Protein AF-A0A947K0Z6-F1 (afdb_monomer_lite)

Foldseek 3Di:
DDDDDDDDPPPPDPPPPDPPDDDDPCPPDDPVVVVVLVVQLVQLVDCDQPDDQPDCRHYVNVNQVVLQVVLVVVCVVVVNQKDWDKDWDWDDDPVRPDTGIDIHIDIDRADPPCRPDDDDDDD

Sequence (123 aa):
MKKSALLAAVLALPMAVPLAAQDDPAAGVSAERLRADVESLVGFGTRHTLSEQDNPERGIGAAVDWAADSFRAISTDCGGCIEVVLPETVVEGLRVPTPTRLRNAVAIQRGTERPDEVIIIQG

Structure (mmCIF, N/CA/C/O backbone):
data_AF-A0A947K0Z6-F1
#
_entry.id   AF-A0A947K0Z6-F1
#
loop_
_atom_site.group_PDB
_atom_site.id
_atom_site.type_symbol
_atom_site.label_atom_id
_atom_site.label_alt_id
_atom_site.label_comp_id
_atom_site.label_asym_id
_atom_site.label_entity_id
_atom_site.label_seq_id
_atom_site.pdb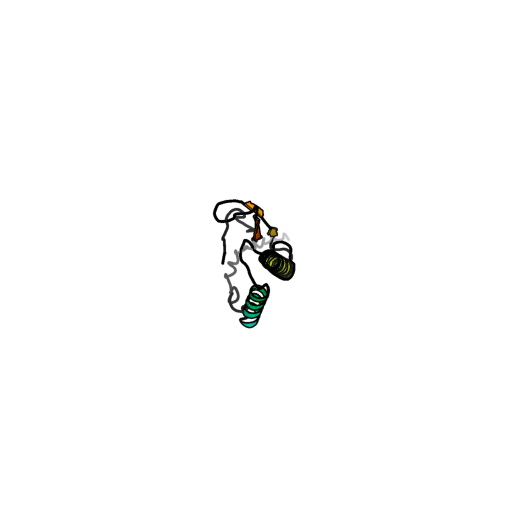x_PDB_ins_code
_atom_site.Cartn_x
_atom_site.Cartn_y
_atom_site.Cartn_z
_atom_site.occupancy
_atom_site.B_iso_or_equiv
_atom_site.auth_seq_id
_atom_site.auth_comp_id
_atom_site.auth_asym_id
_atom_site.auth_atom_id
_atom_site.pdbx_PDB_model_num
ATOM 1 N N . MET A 1 1 ? -52.376 16.971 58.623 1.00 43.84 1 MET A N 1
ATOM 2 C CA . MET A 1 1 ? -52.311 16.790 57.154 1.00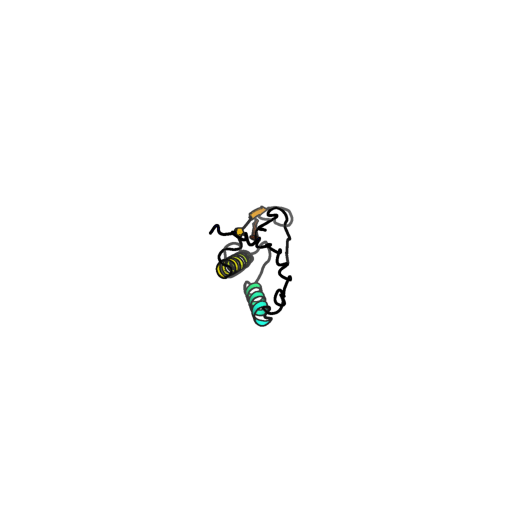 43.84 1 MET A CA 1
ATOM 3 C C . MET A 1 1 ? -51.468 17.902 56.536 1.00 43.84 1 MET A C 1
ATOM 5 O O . MET A 1 1 ? -51.986 18.992 56.348 1.00 43.84 1 MET A O 1
ATOM 9 N N . LYS A 1 2 ? -50.183 17.657 56.257 1.00 39.19 2 LYS A N 1
ATOM 10 C CA . LYS A 1 2 ? -49.381 18.351 55.229 1.00 39.19 2 LYS A CA 1
ATOM 11 C C . LYS A 1 2 ? -48.076 17.564 55.078 1.00 39.19 2 LYS A C 1
ATOM 13 O O . LYS A 1 2 ? -47.421 17.264 56.066 1.00 39.19 2 LYS A O 1
ATOM 18 N N . LYS A 1 3 ? -47.844 17.086 53.857 1.00 43.47 3 LYS A N 1
ATOM 19 C CA . LYS A 1 3 ? -46.891 16.036 53.485 1.00 43.47 3 LYS A CA 1
ATOM 20 C C . LYS A 1 3 ? -45.488 16.642 53.359 1.00 43.47 3 LYS A C 1
ATOM 22 O O . LYS A 1 3 ? -45.317 17.562 52.566 1.00 43.47 3 LYS A O 1
ATOM 27 N N . SER A 1 4 ? -44.511 16.130 54.105 1.00 45.19 4 SER A N 1
ATOM 28 C CA . SER A 1 4 ? -43.095 16.451 53.893 1.00 45.19 4 SER A CA 1
ATOM 29 C C . SER A 1 4 ? -42.576 15.647 52.704 1.00 45.19 4 SER A C 1
ATOM 31 O O . SER A 1 4 ? -42.545 14.419 52.753 1.00 45.19 4 SER A O 1
ATOM 33 N N . ALA A 1 5 ? -42.209 16.334 51.625 1.00 49.47 5 ALA A N 1
ATOM 34 C CA . ALA A 1 5 ? -41.515 15.742 50.491 1.00 49.47 5 ALA A CA 1
ATOM 35 C C . ALA A 1 5 ? -40.022 15.629 50.834 1.00 49.47 5 ALA A C 1
ATOM 37 O O . ALA A 1 5 ? -39.344 16.645 50.976 1.00 49.47 5 ALA A O 1
ATOM 38 N N . LEU A 1 6 ? -39.516 14.404 50.995 1.00 46.00 6 LEU A N 1
ATOM 39 C CA . LEU A 1 6 ? -38.076 14.156 50.993 1.00 46.00 6 LEU A CA 1
ATOM 40 C C . LEU A 1 6 ? -37.581 14.217 49.542 1.00 46.00 6 LEU A C 1
ATOM 42 O O . LEU A 1 6 ? -37.922 13.360 48.729 1.00 46.00 6 LEU A O 1
ATOM 46 N N . LEU A 1 7 ? -36.770 15.229 49.230 1.00 46.84 7 LEU A N 1
ATOM 47 C CA . LEU A 1 7 ? -35.913 15.237 48.047 1.00 46.84 7 LEU A CA 1
ATOM 48 C C . LEU A 1 7 ? -34.789 14.216 48.274 1.00 46.84 7 LEU A C 1
ATOM 50 O O . LEU A 1 7 ? -33.911 14.432 49.108 1.00 46.84 7 LEU A O 1
ATOM 54 N N . ALA A 1 8 ? -34.811 13.104 47.542 1.00 46.56 8 ALA A N 1
ATOM 55 C CA . ALA A 1 8 ? -33.667 12.208 47.452 1.00 46.56 8 ALA A CA 1
ATOM 56 C C . ALA A 1 8 ? -32.640 12.833 46.497 1.00 46.56 8 ALA A C 1
ATOM 58 O O . ALA A 1 8 ? -32.813 12.809 45.280 1.00 46.56 8 ALA A O 1
ATOM 59 N N . ALA A 1 9 ? -31.586 13.431 47.052 1.00 49.25 9 ALA A N 1
ATOM 60 C CA . ALA A 1 9 ? -30.413 13.822 46.284 1.00 49.25 9 ALA A CA 1
ATOM 61 C C . ALA A 1 9 ? -29.675 12.546 45.855 1.00 49.25 9 ALA A C 1
ATOM 63 O O . ALA A 1 9 ? -28.962 11.929 46.645 1.00 49.25 9 ALA A O 1
ATOM 64 N N . VAL A 1 10 ? -29.883 12.121 44.609 1.00 53.22 10 VAL A N 1
ATOM 65 C CA . VAL A 1 10 ? -29.071 11.078 43.980 1.00 53.22 10 VAL A CA 1
ATOM 66 C C . VAL A 1 10 ? -27.694 11.689 43.728 1.00 53.22 10 VAL A C 1
ATOM 68 O O . VAL A 1 10 ? -27.510 12.446 42.777 1.00 53.22 10 VAL A O 1
ATOM 71 N N . LEU A 1 11 ? -26.730 11.413 44.611 1.00 50.41 11 LEU A N 1
ATOM 72 C CA . LEU A 1 11 ? -25.324 11.665 44.315 1.00 50.41 11 LEU A CA 1
ATOM 73 C C . LEU A 1 11 ? -24.936 10.777 43.128 1.00 50.41 11 LEU A C 1
ATOM 75 O O . LEU A 1 11 ? -24.796 9.564 43.274 1.00 50.41 11 LEU A O 1
ATOM 79 N N . ALA A 1 12 ? -24.748 11.381 41.958 1.00 58.06 12 ALA A N 1
ATOM 80 C CA . ALA A 1 12 ? -24.011 10.756 40.874 1.00 58.06 12 ALA A CA 1
ATOM 81 C C . ALA A 1 12 ? -22.540 10.666 41.305 1.00 58.06 12 ALA A C 1
ATOM 83 O O . ALA A 1 12 ? -21.769 11.607 41.121 1.00 58.06 12 ALA A O 1
ATOM 84 N N . LEU A 1 13 ? -22.156 9.558 41.946 1.00 53.59 13 LEU A N 1
ATOM 85 C CA . LEU A 1 13 ? -20.741 9.230 42.073 1.00 53.59 13 LEU A CA 1
ATOM 86 C C . LEU A 1 13 ? -20.201 8.995 40.656 1.00 53.59 13 LEU A C 1
ATOM 88 O O . LEU A 1 13 ? -20.806 8.212 39.917 1.00 53.59 13 LEU A O 1
ATOM 92 N N . PRO A 1 14 ? -19.075 9.616 40.266 1.00 54.56 14 PRO A N 1
ATOM 93 C CA . PRO A 1 14 ? -18.387 9.201 39.062 1.00 54.56 14 PRO A CA 1
ATOM 94 C C . PRO A 1 14 ? -17.922 7.770 39.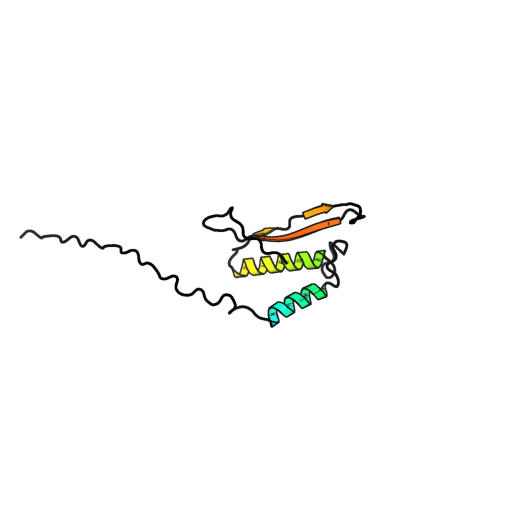323 1.00 54.56 14 PRO A C 1
ATOM 96 O O . PRO A 1 14 ? -17.043 7.534 40.154 1.00 54.56 14 PRO A O 1
ATOM 99 N N . MET A 1 15 ? -18.547 6.794 38.667 1.00 56.25 15 MET A N 1
ATOM 100 C CA . MET A 1 15 ? -17.942 5.477 38.580 1.00 56.25 15 MET A CA 1
ATOM 101 C C . MET A 1 15 ? -16.655 5.672 37.789 1.00 56.25 15 MET A C 1
ATOM 103 O O . MET A 1 15 ? -16.685 5.845 36.573 1.00 56.25 15 MET A O 1
ATOM 107 N N . ALA A 1 16 ? -15.523 5.689 38.490 1.00 56.47 16 ALA A N 1
ATOM 108 C CA . ALA A 1 16 ? -14.252 5.359 37.884 1.00 56.47 16 ALA A CA 1
ATOM 109 C C . ALA A 1 16 ? -14.392 3.907 37.431 1.00 56.47 16 ALA A C 1
ATOM 111 O O . ALA A 1 16 ? -14.181 2.978 38.211 1.00 56.47 16 ALA A O 1
ATOM 112 N N . VAL A 1 17 ? -14.868 3.719 36.199 1.00 58.72 17 VAL A N 1
ATOM 113 C CA . VAL A 1 17 ? -14.790 2.428 35.533 1.00 58.72 17 VAL A CA 1
ATOM 114 C C . VAL A 1 17 ? -13.301 2.103 35.570 1.00 58.72 17 VAL A C 1
ATOM 116 O O . VAL A 1 17 ? -12.509 2.904 35.061 1.00 58.72 17 VAL A O 1
ATOM 119 N N . PRO A 1 18 ? -12.876 1.028 36.255 1.00 55.34 18 PRO A N 1
ATOM 120 C CA . PRO A 1 18 ? -11.489 0.632 36.150 1.00 55.34 18 PRO A CA 1
ATOM 121 C C . PRO A 1 18 ? -11.210 0.460 34.658 1.00 55.34 18 PRO A C 1
ATOM 123 O O . PRO A 1 18 ? -12.091 0.018 33.917 1.00 55.34 18 PRO A O 1
ATOM 126 N N . LEU A 1 19 ? -10.008 0.833 34.221 1.00 53.31 19 LEU A N 1
ATOM 127 C CA . LEU A 1 19 ? -9.451 0.468 32.920 1.00 53.31 19 LEU A CA 1
ATOM 128 C C . LEU A 1 19 ? -9.300 -1.064 32.887 1.00 53.31 19 LEU A C 1
ATOM 130 O O . LEU A 1 19 ? -8.203 -1.611 32.954 1.00 53.31 19 LEU A O 1
ATOM 134 N N . ALA A 1 20 ? -10.422 -1.770 32.968 1.00 54.41 20 ALA A N 1
ATOM 135 C CA . ALA A 1 20 ? -10.500 -3.202 33.038 1.00 54.41 20 ALA A CA 1
ATOM 136 C C . ALA A 1 20 ? -10.121 -3.710 31.655 1.00 54.41 20 ALA A C 1
ATOM 138 O O . ALA A 1 20 ? -10.858 -3.494 30.699 1.00 54.41 20 ALA A O 1
ATOM 139 N N . ALA A 1 21 ? -8.941 -4.328 31.604 1.00 58.12 21 ALA A N 1
ATOM 140 C CA . ALA A 1 21 ? -8.517 -5.320 30.630 1.00 58.12 21 ALA A CA 1
ATOM 141 C C . ALA A 1 21 ? -8.874 -4.982 29.175 1.00 58.12 21 ALA A C 1
ATOM 143 O O . ALA A 1 21 ? -9.873 -5.451 28.640 1.00 58.12 21 ALA A O 1
ATOM 144 N N . GLN A 1 22 ? -8.002 -4.232 28.500 1.00 62.09 22 GLN A N 1
ATOM 145 C CA . GLN A 1 22 ? -7.842 -4.510 27.074 1.00 62.09 22 GLN A CA 1
ATOM 146 C C . GLN A 1 22 ? -7.378 -5.971 26.970 1.00 62.09 22 GLN A C 1
ATOM 148 O O . GLN A 1 22 ? -6.457 -6.360 27.696 1.00 62.09 22 GLN A O 1
ATOM 153 N N . ASP A 1 23 ? -8.044 -6.778 26.140 1.00 73.50 23 ASP A N 1
ATOM 154 C CA . ASP A 1 23 ? -7.555 -8.113 25.785 1.00 73.50 23 ASP A CA 1
AT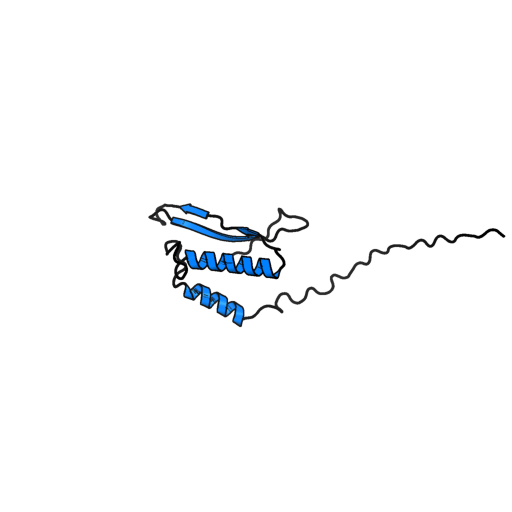OM 155 C C . ASP A 1 23 ? -6.087 -8.017 25.337 1.00 73.50 23 ASP A C 1
ATOM 157 O O . ASP A 1 23 ? -5.659 -6.973 24.833 1.00 73.50 23 ASP A O 1
ATOM 161 N N . ASP A 1 24 ? -5.304 -9.084 25.537 1.00 84.44 24 ASP A N 1
ATOM 162 C CA . ASP A 1 24 ? -3.914 -9.109 25.071 1.00 84.44 24 ASP A CA 1
ATOM 163 C C . ASP A 1 24 ? -3.888 -8.745 23.573 1.00 84.44 24 ASP A C 1
ATOM 165 O O . ASP A 1 24 ? -4.481 -9.471 22.769 1.00 84.44 24 ASP A O 1
ATOM 169 N N . PRO A 1 25 ? -3.229 -7.642 23.164 1.00 81.00 25 PRO A N 1
ATOM 170 C CA . PRO A 1 25 ? -3.204 -7.221 21.765 1.00 81.00 25 PRO A CA 1
ATOM 171 C C . PRO A 1 25 ? -2.581 -8.279 20.843 1.00 81.00 25 PRO A C 1
ATOM 173 O O . PRO A 1 25 ? -2.811 -8.250 19.635 1.00 81.00 25 PRO A O 1
ATOM 176 N N . ALA A 1 26 ? -1.819 -9.231 21.393 1.00 86.19 26 ALA A N 1
ATOM 177 C CA . ALA A 1 26 ? -1.268 -10.355 20.651 1.00 86.19 26 ALA A CA 1
ATOM 178 C C . ALA A 1 26 ? -2.248 -11.533 20.478 1.00 86.19 26 ALA A C 1
ATOM 180 O O . ALA A 1 26 ? -1.990 -12.402 19.647 1.00 86.19 26 ALA A O 1
ATOM 181 N N . ALA A 1 27 ? -3.375 -11.576 21.198 1.00 89.94 27 ALA A N 1
ATOM 182 C CA . ALA A 1 27 ? -4.289 -12.724 21.197 1.00 89.94 27 ALA A CA 1
ATOM 183 C C . ALA A 1 27 ? -4.875 -13.050 19.809 1.00 89.94 27 ALA A C 1
ATOM 185 O O . ALA A 1 27 ? -5.182 -14.205 19.526 1.00 89.94 27 ALA A O 1
ATOM 186 N N . GLY A 1 28 ? -5.016 -12.045 18.938 1.00 88.50 28 GLY A N 1
ATOM 187 C CA . GLY A 1 28 ? -5.496 -12.203 17.561 1.00 88.50 28 GLY A CA 1
ATOM 188 C C . GLY A 1 28 ? -4.401 -12.424 16.509 1.00 88.50 28 GLY A C 1
ATOM 189 O O . GLY A 1 28 ? -4.712 -12.513 15.320 1.00 88.50 28 GLY A O 1
ATOM 190 N N . VAL A 1 29 ? -3.123 -12.475 16.900 1.00 93.38 29 VAL A N 1
ATOM 191 C CA . VAL A 1 29 ? -2.002 -12.622 15.961 1.00 93.38 29 VAL A CA 1
ATOM 192 C C . VAL A 1 29 ? -1.858 -14.087 15.540 1.00 93.38 29 VAL A C 1
ATOM 194 O O . VAL A 1 29 ? -1.720 -14.974 16.376 1.00 93.38 29 VAL A O 1
ATOM 197 N N . SER A 1 30 ? -1.842 -14.342 14.229 1.00 96.50 30 SER A N 1
ATOM 198 C CA . SER A 1 30 ? -1.647 -15.679 13.646 1.00 96.50 30 SER A CA 1
ATOM 199 C C . SER A 1 30 ? -0.387 -15.716 12.789 1.00 96.50 30 SER A C 1
ATOM 201 O O . SER A 1 30 ? -0.232 -14.932 11.850 1.00 96.50 30 SER A O 1
ATOM 203 N N . ALA A 1 31 ? 0.499 -16.669 13.086 1.00 97.75 31 ALA A N 1
ATOM 204 C CA . ALA A 1 31 ? 1.706 -16.903 12.299 1.00 97.75 31 ALA A CA 1
ATOM 205 C C . ALA A 1 31 ? 1.372 -17.373 10.874 1.00 97.75 31 ALA A C 1
ATOM 207 O O . ALA A 1 31 ? 2.045 -16.992 9.919 1.00 97.75 31 ALA A O 1
ATOM 208 N N . GLU A 1 32 ? 0.310 -18.162 10.724 1.00 98.12 32 GLU A N 1
ATOM 209 C CA . GLU A 1 32 ? -0.180 -18.674 9.447 1.00 98.12 32 GLU A CA 1
ATOM 210 C C . GLU A 1 32 ? -0.660 -17.532 8.548 1.00 98.12 32 GLU A C 1
ATOM 212 O O . GLU A 1 32 ? -0.274 -17.473 7.381 1.00 98.12 32 GLU A O 1
ATOM 217 N N . ARG A 1 33 ? -1.435 -16.584 9.098 1.00 96.44 33 ARG A N 1
ATOM 218 C CA . ARG A 1 33 ? -1.870 -15.383 8.367 1.00 96.44 33 ARG A CA 1
ATOM 219 C C . ARG A 1 33 ? -0.674 -14.540 7.922 1.00 96.44 33 ARG A C 1
ATOM 221 O O . ARG A 1 33 ? -0.573 -14.211 6.746 1.00 96.44 33 ARG A O 1
ATOM 228 N N . LEU A 1 34 ? 0.252 -14.240 8.837 1.00 96.88 34 LEU A N 1
ATOM 229 C CA . LEU A 1 34 ? 1.449 -13.452 8.516 1.00 96.88 34 LEU A CA 1
ATOM 230 C C . LEU A 1 34 ? 2.305 -14.128 7.438 1.00 96.88 34 LEU A C 1
ATOM 232 O O . LEU A 1 34 ? 2.853 -13.464 6.559 1.00 96.88 34 LEU A O 1
ATOM 236 N N . ARG A 1 35 ? 2.407 -15.460 7.477 1.00 98.38 35 ARG A N 1
ATOM 237 C CA . ARG A 1 35 ? 3.096 -16.228 6.441 1.00 98.38 35 ARG A CA 1
ATOM 238 C C . ARG A 1 35 ? 2.400 -16.099 5.085 1.00 98.38 35 ARG A C 1
ATOM 240 O O . ARG A 1 35 ? 3.098 -15.899 4.096 1.00 98.38 35 ARG A O 1
ATOM 247 N N . ALA A 1 36 ? 1.071 -16.179 5.033 1.00 98.25 36 ALA A N 1
ATOM 248 C CA . ALA A 1 36 ? 0.312 -16.019 3.792 1.00 98.25 36 ALA A CA 1
ATOM 249 C C . ALA A 1 36 ? 0.490 -14.618 3.173 1.00 98.25 36 ALA A C 1
ATOM 251 O O . ALA A 1 36 ? 0.642 -14.495 1.955 1.00 98.25 36 ALA A O 1
ATOM 252 N N . ASP A 1 37 ? 0.552 -13.572 4.003 1.00 97.62 37 ASP A N 1
ATOM 253 C CA . ASP A 1 37 ? 0.838 -12.202 3.556 1.00 97.62 37 ASP A CA 1
ATOM 254 C C . ASP A 1 37 ? 2.248 -12.103 2.947 1.00 97.62 37 ASP A C 1
ATOM 256 O O . ASP A 1 37 ? 2.437 -11.566 1.852 1.00 97.62 37 ASP A O 1
ATOM 260 N N . VAL A 1 38 ? 3.251 -12.688 3.615 1.00 97.50 38 VAL A N 1
ATOM 261 C CA . VAL A 1 38 ? 4.629 -12.753 3.099 1.00 97.50 38 VAL A CA 1
ATOM 262 C C . VAL A 1 38 ? 4.695 -13.534 1.786 1.00 97.50 38 VAL A C 1
ATOM 264 O O . VAL A 1 38 ? 5.342 -13.078 0.844 1.00 97.50 38 VAL A O 1
ATOM 267 N N . GLU A 1 39 ? 4.034 -14.688 1.696 1.00 98.31 39 GLU A N 1
ATOM 268 C CA . GLU A 1 39 ? 3.999 -15.511 0.482 1.00 98.31 39 GLU A CA 1
ATOM 269 C C . GLU A 1 39 ? 3.323 -14.772 -0.681 1.00 98.31 39 GLU A C 1
ATOM 271 O O . GLU A 1 39 ? 3.846 -14.801 -1.794 1.00 98.31 39 GLU A O 1
ATOM 276 N N . SER A 1 40 ? 2.246 -14.025 -0.417 1.00 97.69 40 SER A N 1
ATOM 277 C CA . SER A 1 40 ? 1.593 -13.160 -1.409 1.00 97.69 40 SER A CA 1
ATOM 278 C C . SER A 1 40 ? 2.556 -12.088 -1.931 1.00 97.69 40 SER A C 1
ATOM 280 O O . SER A 1 40 ? 2.756 -11.955 -3.137 1.00 97.69 40 SER A O 1
ATOM 282 N N . LEU A 1 41 ? 3.238 -11.379 -1.024 1.00 97.25 41 LEU A N 1
ATOM 283 C CA . LEU A 1 41 ? 4.199 -10.327 -1.370 1.00 97.25 41 LEU A CA 1
ATOM 284 C C . LEU A 1 41 ? 5.431 -10.846 -2.128 1.00 97.25 41 LEU A C 1
ATOM 286 O O . LEU A 1 41 ? 5.986 -10.136 -2.971 1.00 97.25 41 LEU A O 1
ATOM 290 N N . VAL A 1 42 ? 5.890 -12.060 -1.818 1.00 97.56 42 VAL A N 1
ATOM 291 C CA . VAL A 1 42 ? 6.967 -12.740 -2.554 1.00 97.56 42 VA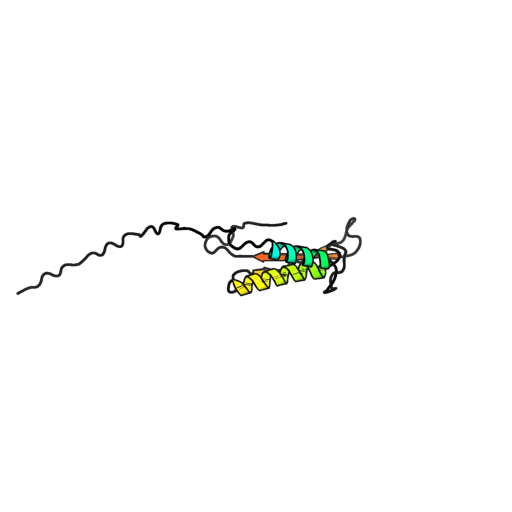L A CA 1
ATOM 292 C C . VAL A 1 42 ? 6.472 -13.219 -3.924 1.00 97.56 42 VAL A C 1
ATOM 294 O O . VAL A 1 42 ? 7.226 -13.157 -4.897 1.00 97.56 42 VAL A O 1
ATOM 297 N N . GLY A 1 43 ? 5.206 -13.634 -4.019 1.00 98.19 43 GLY A N 1
ATOM 298 C CA . GLY A 1 43 ? 4.559 -14.127 -5.235 1.00 98.19 43 GLY A CA 1
ATOM 299 C C . GLY A 1 43 ? 4.553 -13.136 -6.401 1.00 98.19 43 GLY A C 1
ATOM 300 O O . GLY A 1 43 ? 4.645 -13.563 -7.549 1.00 98.19 43 GLY A O 1
ATOM 301 N N . PHE A 1 44 ? 4.580 -11.825 -6.134 1.00 98.38 44 PHE A N 1
ATOM 302 C CA . PHE A 1 44 ? 4.692 -10.787 -7.175 1.00 98.38 44 PHE A CA 1
ATOM 303 C C . PHE A 1 44 ? 6.031 -10.800 -7.935 1.00 98.38 44 PHE A C 1
ATOM 305 O O . PHE A 1 44 ? 6.225 -10.030 -8.879 1.00 98.38 44 PHE A O 1
ATOM 312 N N . GLY A 1 45 ? 6.994 -11.629 -7.518 1.00 98.06 45 GLY A N 1
ATOM 313 C CA . GLY A 1 45 ? 8.274 -11.866 -8.188 1.00 98.06 45 GLY A CA 1
ATOM 314 C C . GLY A 1 45 ? 9.308 -10.749 -8.014 1.00 98.06 45 GLY A C 1
ATOM 315 O O . GLY A 1 45 ? 10.503 -11.022 -7.927 1.00 98.06 45 GLY A O 1
ATOM 316 N N . THR A 1 46 ? 8.884 -9.489 -7.933 1.00 97.56 46 THR A N 1
ATOM 317 C CA . THR A 1 46 ? 9.729 -8.348 -7.566 1.00 97.56 46 THR A CA 1
ATOM 318 C C . THR A 1 46 ? 8.893 -7.233 -6.950 1.00 97.56 46 THR A C 1
ATOM 320 O O . THR A 1 46 ? 7.733 -7.047 -7.298 1.00 97.56 46 THR A O 1
ATOM 323 N N . ARG A 1 47 ? 9.511 -6.465 -6.052 1.00 95.50 47 ARG A N 1
ATOM 324 C CA . ARG A 1 47 ? 8.960 -5.230 -5.468 1.00 95.50 47 ARG A CA 1
ATOM 325 C C . ARG A 1 47 ? 9.912 -4.051 -5.678 1.00 95.50 47 ARG A C 1
ATOM 327 O O . ARG A 1 47 ? 9.944 -3.102 -4.905 1.00 95.50 47 ARG A O 1
ATOM 334 N N . HIS A 1 48 ? 10.756 -4.138 -6.705 1.00 95.94 48 HIS A N 1
ATOM 335 C CA . HIS A 1 48 ? 11.684 -3.068 -7.047 1.00 95.94 48 HIS A CA 1
ATOM 336 C C . HIS A 1 48 ? 10.924 -1.874 -7.633 1.00 95.94 48 HIS A C 1
ATOM 338 O O . HIS A 1 48 ? 10.061 -2.053 -8.488 1.00 95.94 48 HIS A O 1
ATOM 344 N N . THR A 1 49 ? 11.281 -0.652 -7.243 1.00 95.31 49 THR A N 1
ATOM 345 C CA . THR A 1 49 ? 10.594 0.581 -7.663 1.00 95.31 49 THR A CA 1
ATOM 346 C C . THR A 1 49 ? 10.454 0.733 -9.181 1.00 95.31 49 THR A C 1
ATOM 348 O O . THR A 1 49 ? 9.427 1.199 -9.653 1.00 95.31 49 THR A O 1
ATOM 351 N N . LEU A 1 50 ? 11.462 0.307 -9.948 1.00 95.94 50 LEU A N 1
ATOM 352 C CA . LEU A 1 50 ? 11.467 0.395 -11.419 1.00 95.94 50 LEU A CA 1
ATOM 353 C C . LEU A 1 50 ? 10.813 -0.810 -12.124 1.00 95.94 50 LEU A C 1
ATOM 355 O O . LEU A 1 50 ? 10.986 -0.981 -13.326 1.00 95.94 50 LEU A O 1
ATOM 359 N N . SER A 1 51 ? 10.149 -1.696 -11.381 1.00 96.94 51 SER A N 1
ATOM 360 C CA . SER A 1 51 ? 9.413 -2.817 -11.973 1.00 96.94 51 SER A CA 1
ATOM 361 C C . SER A 1 51 ? 8.045 -2.378 -12.509 1.00 96.94 51 SER A C 1
ATOM 363 O O . SER A 1 51 ? 7.689 -1.198 -12.471 1.00 96.94 51 SER A O 1
ATOM 365 N N . GLU A 1 52 ? 7.301 -3.338 -13.048 1.00 97.31 52 GLU A N 1
ATOM 366 C CA . GLU A 1 52 ? 6.008 -3.161 -13.691 1.00 97.31 52 GLU A CA 1
ATOM 367 C C . GLU A 1 52 ? 5.023 -2.416 -12.779 1.00 97.31 52 GLU A C 1
ATOM 369 O O . GLU A 1 52 ? 4.824 -2.764 -11.613 1.00 97.31 52 GLU A O 1
ATOM 374 N N . GLN A 1 53 ? 4.421 -1.365 -13.338 1.00 96.00 53 GLN A N 1
ATOM 375 C CA . GLN A 1 53 ? 3.553 -0.431 -12.617 1.00 96.00 53 GLN A CA 1
ATOM 376 C C . GLN A 1 53 ? 2.070 -0.783 -12.729 1.00 96.00 53 GLN A C 1
ATOM 378 O O . GLN A 1 53 ? 1.309 -0.448 -11.827 1.00 96.00 53 GLN A O 1
ATOM 383 N N . ASP A 1 54 ? 1.676 -1.435 -13.825 1.00 96.00 54 ASP A N 1
ATOM 384 C CA . ASP A 1 54 ? 0.272 -1.685 -14.183 1.00 96.00 54 ASP A CA 1
ATOM 385 C C . ASP A 1 54 ? -0.005 -3.177 -14.462 1.00 96.00 54 ASP A C 1
ATOM 387 O O . ASP A 1 54 ? -1.061 -3.537 -14.978 1.00 96.00 54 ASP A O 1
ATOM 391 N N . ASN A 1 55 ? 0.951 -4.063 -14.154 1.00 97.31 55 ASN A N 1
ATOM 392 C CA . ASN A 1 55 ? 0.722 -5.504 -14.223 1.00 97.31 55 ASN A CA 1
ATOM 393 C C . ASN A 1 55 ? 0.017 -5.953 -12.927 1.00 97.31 55 ASN A C 1
ATOM 395 O O . ASN A 1 55 ? 0.562 -5.701 -11.852 1.00 97.31 55 ASN A O 1
ATOM 399 N N . PRO A 1 56 ? -1.156 -6.612 -13.004 1.00 95.56 56 PRO A N 1
ATOM 400 C CA . PRO A 1 56 ? -1.924 -7.005 -11.821 1.00 95.56 56 PRO A CA 1
ATOM 401 C C . PRO A 1 56 ? -1.322 -8.188 -11.045 1.00 95.56 56 PRO A C 1
ATOM 403 O O . PRO A 1 56 ? -1.686 -8.409 -9.895 1.00 95.56 56 PRO A O 1
ATOM 406 N N . GLU A 1 57 ? -0.417 -8.958 -11.649 1.00 97.06 57 GLU A N 1
ATOM 407 C CA . GLU A 1 57 ? 0.130 -10.195 -11.071 1.00 97.06 57 GLU A CA 1
ATOM 408 C C . GLU A 1 57 ? 1.609 -10.082 -10.684 1.00 97.06 57 GLU A C 1
ATOM 410 O O . GLU A 1 57 ? 2.119 -10.902 -9.920 1.00 97.06 57 GLU A O 1
ATOM 415 N N . ARG A 1 58 ? 2.332 -9.088 -11.213 1.00 97.94 58 ARG A N 1
ATOM 416 C CA . ARG A 1 58 ? 3.788 -8.994 -11.067 1.00 97.94 58 ARG A CA 1
ATOM 417 C C . ARG A 1 58 ? 4.259 -7.555 -10.888 1.00 97.94 58 ARG A C 1
ATOM 419 O O . ARG A 1 58 ? 3.786 -6.656 -11.573 1.00 97.94 58 ARG A O 1
ATOM 426 N N . GLY A 1 59 ? 5.282 -7.363 -10.060 1.00 98.12 59 GLY A N 1
ATOM 427 C CA . GLY A 1 59 ? 5.964 -6.079 -9.906 1.00 98.12 59 GLY A CA 1
ATOM 428 C C . GLY A 1 59 ? 5.416 -5.208 -8.776 1.00 98.12 59 GLY A C 1
ATOM 429 O O . GLY A 1 59 ? 4.564 -5.611 -7.984 1.00 98.12 59 GLY A O 1
ATOM 430 N N . ILE A 1 60 ? 5.955 -3.993 -8.684 1.00 97.88 60 ILE A N 1
ATOM 431 C CA . ILE A 1 60 ? 5.642 -3.038 -7.618 1.00 97.88 60 ILE A CA 1
ATOM 432 C C . ILE A 1 60 ? 4.192 -2.553 -7.679 1.00 97.88 60 ILE A C 1
ATOM 434 O O . ILE A 1 60 ? 3.601 -2.342 -6.624 1.00 97.88 60 ILE A O 1
ATOM 438 N N . GLY A 1 61 ? 3.606 -2.437 -8.877 1.00 97.88 61 GLY A N 1
ATOM 439 C CA . GLY A 1 61 ? 2.196 -2.077 -9.052 1.00 97.88 61 GLY A CA 1
ATOM 440 C C . GLY A 1 61 ? 1.264 -3.044 -8.325 1.00 97.88 61 GLY A C 1
ATOM 441 O O . GLY A 1 61 ? 0.562 -2.636 -7.400 1.00 97.88 61 GLY A O 1
ATOM 442 N N . ALA A 1 62 ? 1.364 -4.337 -8.660 1.00 98.31 62 ALA A N 1
ATOM 443 C CA . ALA A 1 62 ? 0.601 -5.408 -8.018 1.00 98.31 62 ALA A CA 1
ATOM 444 C C . ALA A 1 62 ? 0.766 -5.415 -6.489 1.00 98.31 62 ALA A C 1
ATOM 446 O O . ALA A 1 62 ? -0.212 -5.536 -5.755 1.00 98.31 62 ALA A O 1
ATOM 447 N N . ALA A 1 63 ? 1.994 -5.231 -5.993 1.00 98.06 63 ALA A N 1
ATOM 448 C CA . ALA A 1 63 ? 2.267 -5.234 -4.558 1.00 98.06 63 ALA A CA 1
ATOM 449 C C . ALA A 1 63 ? 1.643 -4.037 -3.815 1.00 98.06 63 ALA A C 1
ATOM 451 O O . ALA A 1 63 ? 1.125 -4.202 -2.709 1.00 98.06 63 ALA A O 1
ATOM 452 N N . VAL A 1 64 ? 1.683 -2.835 -4.403 1.00 97.75 64 VAL A N 1
ATOM 453 C CA . VAL A 1 64 ? 1.059 -1.633 -3.820 1.00 97.75 64 VAL A CA 1
ATOM 454 C C . VAL A 1 64 ? -0.464 -1.751 -3.835 1.00 97.75 64 VAL A C 1
ATOM 456 O O . VAL A 1 64 ? -1.106 -1.401 -2.843 1.00 97.75 64 VAL A O 1
ATOM 459 N N . ASP A 1 65 ? -1.043 -2.271 -4.918 1.00 98.12 65 ASP A N 1
ATOM 460 C CA . ASP A 1 65 ? -2.487 -2.495 -5.005 1.00 98.12 65 ASP A CA 1
ATOM 461 C C . ASP A 1 65 ? -2.953 -3.548 -3.994 1.00 98.12 65 ASP A C 1
ATOM 463 O O . ASP A 1 65 ? -3.904 -3.295 -3.256 1.00 98.12 65 ASP A O 1
ATOM 467 N N . TRP A 1 66 ? -2.215 -4.652 -3.847 1.00 98.19 66 TRP A N 1
ATOM 468 C CA . TRP A 1 66 ? -2.482 -5.663 -2.821 1.00 98.19 66 TRP A CA 1
ATOM 469 C C . TRP A 1 66 ? -2.468 -5.084 -1.401 1.00 98.19 66 TRP A C 1
ATOM 471 O O . TRP A 1 66 ? -3.349 -5.390 -0.593 1.00 98.19 66 TRP A O 1
ATOM 481 N N . ALA A 1 67 ? -1.506 -4.211 -1.083 1.00 97.56 67 ALA A N 1
ATOM 482 C CA . ALA A 1 67 ? -1.454 -3.556 0.224 1.00 97.56 67 ALA A CA 1
ATOM 483 C C . ALA A 1 67 ? -2.659 -2.622 0.433 1.00 97.56 67 ALA A C 1
ATOM 485 O O . ALA A 1 67 ? -3.274 -2.618 1.501 1.00 97.56 67 ALA A O 1
ATOM 486 N N . ALA A 1 68 ? -3.038 -1.862 -0.598 1.00 98.19 68 ALA A N 1
ATOM 487 C CA . ALA A 1 68 ? -4.196 -0.978 -0.550 1.00 98.19 68 ALA A CA 1
ATOM 488 C C . ALA A 1 68 ? -5.508 -1.752 -0.360 1.00 98.19 68 ALA A C 1
ATOM 490 O O . ALA A 1 68 ? -6.342 -1.353 0.452 1.00 98.19 68 ALA A O 1
ATOM 491 N N . ASP A 1 69 ? -5.677 -2.869 -1.065 1.00 98.38 69 ASP A N 1
ATOM 492 C CA . ASP A 1 69 ? -6.836 -3.751 -0.926 1.00 98.38 69 ASP A CA 1
ATOM 493 C C . ASP A 1 69 ? -6.883 -4.421 0.444 1.00 98.38 69 ASP A C 1
ATOM 495 O O . ASP A 1 69 ? -7.948 -4.483 1.059 1.00 98.38 69 ASP A O 1
ATOM 499 N N . SER A 1 70 ? -5.731 -4.819 0.983 1.00 97.81 70 SER A N 1
ATOM 500 C CA . SER A 1 70 ? -5.635 -5.342 2.349 1.00 97.81 70 SER A CA 1
ATOM 501 C C . SER A 1 70 ? -6.103 -4.308 3.378 1.00 97.81 70 SER A C 1
ATOM 503 O O . SER A 1 70 ? -6.886 -4.632 4.272 1.00 97.81 70 SER A O 1
ATOM 505 N N . PHE A 1 71 ? -5.715 -3.037 3.225 1.00 98.31 71 PHE A N 1
ATOM 506 C CA . PHE A 1 71 ? -6.231 -1.963 4.075 1.00 98.31 71 PHE A CA 1
ATOM 507 C C . PHE A 1 71 ? -7.729 -1.709 3.874 1.00 98.31 71 PHE A C 1
ATOM 509 O O . PHE A 1 71 ? -8.439 -1.468 4.847 1.00 98.31 71 PHE A O 1
ATOM 516 N N . ARG A 1 72 ? -8.256 -1.796 2.648 1.00 98.56 72 ARG A N 1
ATOM 517 C CA . ARG A 1 72 ? -9.705 -1.661 2.402 1.00 98.56 72 ARG A CA 1
ATOM 518 C C . ARG A 1 72 ? -10.506 -2.791 3.048 1.00 98.56 72 ARG A C 1
ATOM 520 O O . ARG A 1 72 ? -11.577 -2.529 3.597 1.00 98.56 72 ARG A O 1
ATOM 527 N N . ALA A 1 73 ? -9.985 -4.018 3.024 1.00 98.06 73 ALA A N 1
ATOM 528 C CA . ALA A 1 73 ? -10.586 -5.154 3.715 1.00 98.06 73 ALA A CA 1
ATOM 529 C C . ALA A 1 73 ? -10.623 -4.915 5.232 1.00 98.06 73 ALA A C 1
ATOM 531 O O . ALA A 1 73 ? -11.694 -4.969 5.827 1.00 98.06 73 ALA A O 1
ATOM 532 N N . ILE A 1 74 ? -9.496 -4.505 5.830 1.00 97.12 74 ILE A N 1
ATOM 533 C CA . ILE A 1 74 ? -9.428 -4.136 7.256 1.00 97.12 74 ILE A CA 1
ATOM 534 C C . ILE A 1 74 ? -10.423 -3.015 7.590 1.00 97.12 74 ILE A C 1
ATOM 536 O O . ILE A 1 74 ? -11.116 -3.091 8.602 1.00 97.12 74 ILE A O 1
ATOM 540 N N . SER A 1 75 ? -10.526 -1.990 6.735 1.00 97.62 75 SER A N 1
ATOM 541 C CA . SER A 1 75 ? -11.497 -0.905 6.914 1.00 97.62 75 SER A CA 1
ATOM 542 C C . SER A 1 75 ? -12.925 -1.436 6.942 1.00 97.62 75 SER A C 1
ATOM 544 O O . SER A 1 75 ? -13.704 -1.064 7.814 1.00 97.62 75 SER A O 1
ATOM 546 N N . THR A 1 76 ? -13.263 -2.345 6.028 1.00 98.06 76 THR A N 1
ATOM 547 C CA . THR A 1 76 ? -14.592 -2.964 5.961 1.00 98.06 76 THR A CA 1
ATOM 548 C C . THR A 1 76 ? -14.897 -3.755 7.232 1.00 98.06 76 THR A C 1
ATOM 550 O O . THR A 1 76 ? -15.961 -3.565 7.821 1.00 98.06 76 THR A O 1
ATOM 553 N N . ASP A 1 77 ? -13.944 -4.560 7.703 1.00 96.88 77 ASP A N 1
ATOM 554 C CA . ASP A 1 77 ? -14.093 -5.393 8.901 1.00 96.88 77 ASP A CA 1
ATOM 555 C C . ASP A 1 77 ? -14.320 -4.562 10.175 1.00 96.88 77 ASP A C 1
ATOM 557 O O . ASP A 1 77 ? -15.051 -4.982 11.071 1.00 96.88 77 ASP A O 1
ATOM 561 N N . CYS A 1 78 ? -13.741 -3.359 10.250 1.00 94.62 78 CYS A N 1
ATOM 562 C CA . CYS A 1 78 ? -13.937 -2.436 11.370 1.00 94.62 78 CYS A CA 1
ATOM 563 C C . CYS A 1 78 ? -15.053 -1.395 11.153 1.00 94.62 78 CYS A C 1
ATOM 565 O O . CYS A 1 78 ? -15.166 -0.453 11.940 1.00 94.62 78 CYS A O 1
ATOM 567 N N . GLY A 1 79 ? -15.873 -1.525 10.103 1.00 96.88 79 GLY A N 1
ATOM 568 C CA . GLY A 1 79 ? -17.006 -0.625 9.851 1.00 96.88 79 GLY A CA 1
ATOM 569 C C . GLY A 1 79 ? -16.628 0.748 9.279 1.00 96.88 79 GLY A C 1
ATOM 570 O O . GLY A 1 79 ? -17.294 1.740 9.565 1.00 96.88 79 GLY A O 1
ATOM 571 N N . GLY A 1 80 ? -15.567 0.819 8.477 1.00 96.69 80 GLY A N 1
ATOM 572 C CA . GLY A 1 80 ? -15.088 2.037 7.817 1.00 96.69 80 GLY A CA 1
ATOM 573 C C . GLY A 1 80 ? -14.146 2.882 8.677 1.00 96.69 80 GLY A C 1
ATOM 574 O O . GLY A 1 80 ? -14.089 4.098 8.506 1.00 96.69 80 GLY A O 1
ATOM 575 N N . CYS A 1 81 ? -13.430 2.271 9.625 1.00 95.56 81 CYS A N 1
ATOM 576 C CA . CYS A 1 81 ? -12.639 3.003 10.618 1.00 95.56 81 CYS A CA 1
ATOM 577 C C . CYS A 1 81 ? -11.324 3.604 10.085 1.00 95.56 81 CYS A C 1
ATOM 579 O O . CYS A 1 81 ? -10.712 4.416 10.783 1.00 95.56 81 CYS A O 1
ATOM 581 N N . ILE A 1 82 ? -10.878 3.216 8.882 1.00 96.88 82 ILE A N 1
ATOM 582 C CA . ILE A 1 82 ? -9.652 3.741 8.263 1.00 96.88 82 ILE A CA 1
ATOM 583 C C . ILE A 1 82 ? -9.897 4.272 6.850 1.00 96.88 82 ILE A C 1
ATOM 585 O O . ILE A 1 82 ? -10.592 3.658 6.037 1.00 96.88 82 ILE A O 1
ATOM 589 N N . GLU A 1 83 ? -9.276 5.410 6.555 1.00 97.44 83 GLU A N 1
ATOM 590 C CA . GLU A 1 83 ? -9.196 6.021 5.230 1.00 97.44 83 GLU A CA 1
ATOM 591 C C . GLU A 1 83 ? -7.974 5.457 4.492 1.00 97.44 83 GLU A C 1
ATOM 593 O O . GLU A 1 83 ? -6.873 5.446 5.041 1.00 97.44 83 GLU A O 1
ATOM 598 N N . VAL A 1 84 ? -8.149 4.989 3.253 1.00 98.25 84 VAL A N 1
ATOM 599 C CA . VAL A 1 84 ? -7.047 4.461 2.432 1.00 98.25 84 VAL A CA 1
ATOM 600 C C . VAL A 1 84 ? -6.724 5.452 1.325 1.00 98.25 84 VAL A C 1
ATOM 602 O O . VAL A 1 84 ? -7.565 5.722 0.467 1.00 98.25 84 VAL A O 1
ATOM 605 N N . VAL A 1 85 ? -5.494 5.959 1.320 1.00 98.19 85 VAL A N 1
ATOM 606 C CA . VAL A 1 85 ? -5.002 6.914 0.323 1.00 98.19 85 VAL A CA 1
ATOM 607 C C . VAL A 1 85 ? -3.775 6.371 -0.397 1.00 98.19 85 VAL A C 1
ATOM 609 O O . VAL A 1 85 ? -2.990 5.591 0.144 1.00 98.19 85 VAL A O 1
ATOM 612 N N . LEU A 1 86 ? -3.629 6.795 -1.650 1.00 97.75 86 LEU A N 1
ATOM 613 C CA . LEU A 1 86 ? -2.581 6.343 -2.558 1.00 97.75 86 LEU A CA 1
ATOM 614 C C . LEU A 1 86 ? -1.790 7.544 -3.082 1.00 97.75 86 LEU A C 1
ATOM 616 O O . LEU A 1 86 ? -1.930 7.895 -4.253 1.00 97.75 86 LEU A O 1
ATOM 620 N N . PRO A 1 87 ? -1.024 8.240 -2.222 1.00 98.00 87 PRO A N 1
ATOM 621 C CA . PRO A 1 87 ? -0.233 9.372 -2.667 1.00 98.00 87 PRO A CA 1
ATOM 622 C C . PRO A 1 87 ? 0.788 8.898 -3.698 1.00 98.00 87 PRO A C 1
ATOM 624 O O . PRO A 1 87 ? 1.478 7.891 -3.501 1.00 98.00 87 PRO A O 1
ATOM 627 N N . GLU A 1 88 ? 0.887 9.649 -4.788 1.00 97.25 88 GLU A N 1
ATOM 628 C CA . GLU A 1 88 ? 1.783 9.342 -5.889 1.00 97.25 88 GLU A CA 1
ATOM 629 C C . GLU A 1 88 ? 2.482 10.584 -6.435 1.00 97.25 88 GLU A C 1
ATOM 631 O O . GLU A 1 88 ? 2.023 11.717 -6.282 1.00 97.25 88 GLU A O 1
ATOM 636 N N . THR A 1 89 ? 3.625 10.354 -7.069 1.00 97.88 89 THR A N 1
ATOM 637 C CA . THR A 1 89 ? 4.371 11.357 -7.826 1.00 97.88 89 THR A CA 1
ATOM 638 C C . THR A 1 89 ? 5.164 10.673 -8.936 1.00 97.88 89 THR A C 1
ATOM 640 O O . THR A 1 89 ? 5.399 9.466 -8.885 1.00 97.88 89 THR A O 1
ATOM 643 N N . VAL A 1 90 ? 5.599 11.428 -9.941 1.00 97.81 90 VAL A N 1
ATOM 644 C CA . VAL A 1 90 ? 6.516 10.935 -10.975 1.00 97.81 90 VAL A CA 1
ATOM 645 C C . VAL A 1 90 ? 7.893 11.525 -10.712 1.00 97.81 90 VAL A C 1
ATOM 647 O O . VAL A 1 90 ? 8.034 12.740 -10.582 1.00 97.81 90 VAL A O 1
ATOM 650 N N . VAL A 1 91 ? 8.908 10.665 -10.631 1.00 97.12 91 VAL A N 1
ATOM 651 C CA . VAL A 1 91 ? 10.298 11.083 -10.420 1.00 97.12 91 VAL A CA 1
ATOM 652 C C . VAL A 1 91 ? 11.190 10.606 -11.555 1.00 97.12 91 VAL A C 1
ATOM 654 O O . VAL A 1 91 ? 10.972 9.545 -12.139 1.00 97.12 91 VAL A O 1
ATOM 657 N N . GLU A 1 92 ? 12.229 11.384 -11.825 1.00 97.69 92 GLU A N 1
ATOM 658 C CA . GLU A 1 92 ? 13.305 11.057 -12.754 1.00 97.69 92 GLU A CA 1
ATOM 659 C C . GLU A 1 92 ? 14.621 11.604 -12.185 1.00 97.69 92 GLU A C 1
ATOM 661 O O . GLU A 1 92 ? 14.647 12.648 -11.528 1.00 97.69 92 GLU A O 1
ATOM 666 N N . GLY A 1 93 ? 15.723 10.888 -12.386 1.00 95.81 93 GLY A N 1
ATOM 667 C CA . GLY A 1 93 ? 17.042 11.311 -11.932 1.00 95.81 93 GLY A CA 1
ATOM 668 C C . GLY A 1 93 ? 18.098 10.225 -12.096 1.00 95.81 93 GLY A C 1
ATOM 669 O O . GLY A 1 93 ? 17.849 9.166 -12.659 1.00 95.81 93 GLY A O 1
ATOM 670 N N . LEU A 1 94 ? 19.293 10.444 -11.545 1.00 95.44 94 LEU A N 1
ATOM 671 C CA . LEU A 1 94 ? 20.432 9.535 -11.752 1.00 95.44 94 LEU A CA 1
ATOM 672 C C . LEU A 1 94 ? 20.148 8.070 -11.353 1.00 95.44 94 LEU A C 1
ATOM 674 O O . LEU A 1 94 ? 20.666 7.152 -11.980 1.00 95.44 94 LEU A O 1
ATOM 678 N N . ARG A 1 95 ? 19.333 7.844 -10.311 1.00 93.88 95 ARG A N 1
ATOM 679 C CA . ARG A 1 95 ? 18.930 6.498 -9.847 1.00 93.88 95 ARG A CA 1
ATOM 680 C C . ARG A 1 95 ? 17.622 5.992 -10.467 1.00 93.88 95 ARG A C 1
ATOM 682 O O . ARG A 1 95 ? 17.282 4.829 -10.283 1.00 93.88 95 ARG A O 1
ATOM 689 N N . VAL A 1 96 ? 16.895 6.861 -11.164 1.00 96.44 96 VAL A N 1
ATOM 690 C CA . VAL A 1 96 ? 15.597 6.596 -11.796 1.00 96.44 96 VAL A CA 1
ATOM 691 C C . VAL A 1 96 ? 15.681 7.159 -13.220 1.00 96.44 96 VAL A C 1
ATOM 693 O O . VAL A 1 96 ? 15.240 8.280 -13.461 1.00 96.44 96 VAL A O 1
ATOM 696 N N . PRO A 1 97 ? 16.346 6.440 -14.143 1.00 95.62 97 PRO A N 1
ATOM 697 C CA . PRO A 1 97 ? 16.772 6.983 -15.437 1.00 95.62 97 PRO A CA 1
ATOM 698 C C . PRO A 1 97 ? 15.621 7.231 -16.419 1.00 95.62 97 PRO A C 1
ATOM 700 O O . PRO A 1 97 ? 15.843 7.769 -17.496 1.00 95.62 97 PRO A O 1
ATOM 703 N N . THR A 1 98 ? 14.411 6.802 -16.071 1.00 95.00 98 THR A N 1
ATOM 704 C CA . THR A 1 98 ? 13.189 7.034 -16.836 1.00 95.00 98 THR A CA 1
ATOM 705 C C . THR A 1 98 ? 12.117 7.559 -15.891 1.00 95.00 98 THR A C 1
ATOM 707 O O . THR A 1 98 ? 12.068 7.082 -14.750 1.00 95.00 98 THR A O 1
ATOM 710 N N . PRO A 1 99 ? 11.225 8.463 -16.336 1.00 97.00 99 PRO A N 1
ATOM 711 C CA . PRO A 1 99 ? 10.094 8.908 -15.529 1.00 97.00 99 PRO A CA 1
ATOM 712 C C . PRO A 1 99 ? 9.343 7.713 -14.939 1.00 97.00 99 PRO A C 1
ATOM 714 O O . PRO A 1 99 ? 8.802 6.886 -15.671 1.00 97.00 99 PRO A O 1
ATOM 717 N N . THR A 1 100 ? 9.357 7.592 -13.613 1.00 97.50 100 THR A N 1
ATOM 718 C CA . THR A 1 100 ? 8.768 6.454 -12.902 1.00 97.50 100 THR A CA 1
ATOM 719 C C . THR A 1 100 ? 7.778 6.951 -11.864 1.00 97.50 100 THR A C 1
ATOM 721 O O . THR A 1 100 ? 8.084 7.854 -11.081 1.00 97.50 100 THR A O 1
ATOM 724 N N . ARG A 1 101 ? 6.591 6.340 -11.844 1.00 97.25 101 ARG A N 1
ATOM 725 C CA . ARG A 1 101 ? 5.567 6.590 -10.830 1.00 97.25 101 ARG A CA 1
ATOM 726 C C . ARG A 1 101 ? 6.006 5.975 -9.499 1.00 97.25 101 ARG A C 1
ATOM 728 O O . ARG A 1 101 ? 6.200 4.768 -9.398 1.00 97.25 101 ARG A O 1
ATOM 735 N N . LEU A 1 102 ? 6.158 6.810 -8.478 1.00 96.56 102 LEU A N 1
ATOM 736 C CA .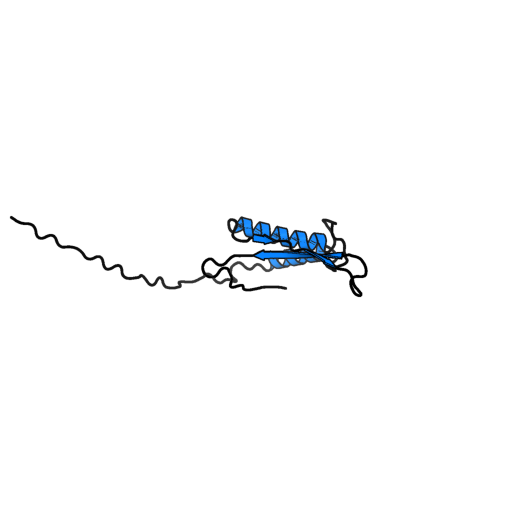 LEU A 1 102 ? 6.274 6.388 -7.087 1.00 96.56 102 LEU A CA 1
ATOM 737 C C . LEU A 1 102 ? 4.906 6.505 -6.442 1.00 96.56 102 LEU A C 1
ATOM 739 O O . LEU A 1 102 ? 4.314 7.581 -6.467 1.00 96.56 102 LEU A O 1
ATOM 743 N N . ARG A 1 103 ? 4.425 5.418 -5.851 1.00 96.19 103 ARG A N 1
ATOM 744 C CA . ARG A 1 103 ? 3.108 5.347 -5.223 1.00 96.19 103 ARG A CA 1
ATOM 745 C C . ARG A 1 103 ? 3.204 4.542 -3.938 1.00 96.19 103 ARG A C 1
ATOM 747 O O . ARG A 1 103 ? 3.867 3.509 -3.914 1.00 96.19 103 ARG A O 1
ATOM 754 N N . ASN A 1 104 ? 2.544 5.020 -2.890 1.00 96.81 104 ASN A N 1
ATOM 755 C CA . ASN A 1 104 ? 2.477 4.343 -1.595 1.00 96.81 104 ASN A CA 1
ATOM 756 C C . ASN A 1 104 ? 1.038 3.933 -1.294 1.00 96.81 104 ASN A C 1
ATOM 758 O O . ASN A 1 104 ? 0.118 4.629 -1.708 1.00 96.81 104 ASN A O 1
ATOM 762 N N . ALA A 1 105 ? 0.849 2.868 -0.516 1.00 97.31 105 ALA A N 1
ATOM 763 C CA . ALA A 1 105 ? -0.423 2.563 0.133 1.00 97.31 105 ALA A CA 1
ATOM 764 C C . ALA A 1 105 ? -0.372 3.044 1.585 1.00 97.31 105 ALA A C 1
ATOM 766 O O . ALA A 1 105 ? 0.501 2.624 2.343 1.00 97.31 105 ALA A O 1
ATOM 767 N N . VAL A 1 106 ? -1.286 3.937 1.966 1.00 98.19 106 VAL A N 1
ATOM 768 C CA . VAL A 1 106 ? -1.346 4.508 3.316 1.00 98.19 106 VAL A CA 1
ATOM 769 C C . VAL A 1 106 ? -2.751 4.329 3.876 1.00 98.19 106 VAL A C 1
ATOM 771 O O . VAL A 1 106 ? -3.728 4.729 3.245 1.00 98.19 106 VAL A O 1
ATOM 774 N N . ALA A 1 107 ? -2.840 3.749 5.071 1.00 98.12 107 ALA A N 1
ATOM 775 C CA . ALA A 1 107 ? -4.062 3.665 5.858 1.00 98.12 107 ALA A CA 1
ATOM 776 C C . ALA A 1 107 ? -4.009 4.662 7.018 1.00 98.12 107 ALA A C 1
ATOM 778 O O . ALA A 1 107 ? -3.016 4.728 7.741 1.00 98.12 107 ALA A O 1
ATOM 779 N N . ILE A 1 108 ? -5.082 5.426 7.201 1.00 97.69 108 ILE A N 1
ATOM 780 C CA . ILE A 1 108 ? -5.181 6.477 8.212 1.00 97.69 108 ILE A CA 1
ATOM 781 C C . ILE A 1 108 ? -6.374 6.170 9.111 1.00 97.69 108 ILE A C 1
ATOM 783 O O . ILE A 1 108 ? -7.525 6.273 8.687 1.00 97.69 108 ILE A O 1
ATOM 787 N N . GLN A 1 109 ? -6.099 5.839 10.371 1.00 96.75 109 GLN A N 1
ATOM 788 C CA . GLN A 1 109 ? -7.102 5.843 11.432 1.00 96.75 109 GLN A CA 1
ATOM 789 C C . GLN A 1 109 ? -7.054 7.197 12.141 1.00 96.75 109 GLN A C 1
ATOM 791 O O . GLN A 1 109 ? -6.048 7.535 12.763 1.00 96.75 109 GLN A O 1
ATOM 796 N N . ARG A 1 110 ? -8.117 8.000 12.036 1.00 95.19 110 ARG A N 1
ATOM 797 C CA . ARG A 1 110 ? -8.152 9.322 12.681 1.00 95.19 110 ARG A CA 1
ATOM 798 C C . ARG A 1 110 ? -8.462 9.183 14.168 1.00 95.19 110 ARG A C 1
ATOM 800 O O . ARG A 1 110 ? -9.426 8.517 14.542 1.00 95.19 110 ARG A O 1
ATOM 807 N N . GLY A 1 111 ? -7.666 9.847 15.005 1.00 94.50 111 GLY A N 1
ATOM 808 C CA . GLY A 1 111 ? -7.952 9.967 16.432 1.00 94.50 111 GLY A CA 1
ATOM 809 C C . GLY A 1 111 ? -9.246 10.746 16.674 1.00 94.50 111 GLY A C 1
ATOM 810 O O . GLY A 1 111 ? -9.544 11.706 15.966 1.00 94.50 111 GLY A O 1
ATOM 811 N N . THR A 1 112 ? -10.014 10.344 17.685 1.00 93.69 112 THR A N 1
ATOM 812 C CA . THR A 1 112 ? -11.290 10.988 18.037 1.00 93.69 112 THR A CA 1
ATOM 813 C C . THR A 1 112 ? -11.112 12.250 18.883 1.00 93.69 112 THR A C 1
ATOM 815 O O . THR A 1 112 ? -11.940 13.152 18.804 1.00 93.69 112 THR A O 1
ATOM 818 N N . GLU A 1 113 ? -10.037 12.331 19.675 1.00 96.62 113 GLU A N 1
ATOM 819 C CA . GLU A 1 113 ? -9.766 13.463 20.577 1.00 96.62 113 GLU A CA 1
ATOM 820 C C . GLU A 1 113 ? -8.735 14.449 20.015 1.00 96.62 113 GLU A C 1
ATOM 822 O O . GLU A 1 113 ? -8.914 15.661 20.117 1.00 96.62 113 GLU A O 1
ATOM 827 N N . ARG A 1 114 ? -7.645 13.935 19.427 1.00 96.06 114 ARG A N 1
ATOM 828 C CA . ARG A 1 114 ? -6.511 14.726 18.914 1.00 96.06 114 ARG A CA 1
ATOM 829 C C . ARG A 1 114 ? -6.173 14.296 17.479 1.00 96.06 114 ARG A C 1
ATOM 831 O O . ARG A 1 114 ? -5.190 13.592 17.273 1.00 96.06 114 ARG A O 1
ATOM 838 N N . PRO A 1 115 ? -7.006 14.657 16.485 1.00 93.38 115 PRO A N 1
ATOM 839 C CA . PRO A 1 115 ? -6.906 14.129 15.119 1.00 93.38 115 PRO A CA 1
ATOM 840 C C . PRO A 1 115 ? -5.628 14.532 14.366 1.00 93.38 115 PRO A C 1
ATOM 842 O O . PRO A 1 115 ? -5.281 13.870 13.390 1.00 93.38 115 PRO A O 1
ATOM 845 N N . ASP A 1 116 ? -4.936 15.583 14.815 1.00 95.25 116 ASP A N 1
ATOM 846 C CA . ASP A 1 116 ? -3.688 16.075 14.213 1.00 95.25 116 ASP A CA 1
ATOM 847 C C . ASP A 1 116 ? -2.422 15.494 14.874 1.00 95.25 116 ASP A C 1
ATOM 849 O O . ASP A 1 116 ? -1.307 15.738 14.413 1.00 95.25 116 ASP A O 1
ATOM 853 N N . GLU A 1 117 ? -2.569 14.707 15.945 1.00 96.56 117 GLU A N 1
ATOM 854 C CA . GLU A 1 117 ? -1.466 13.952 16.537 1.00 96.56 117 GLU A CA 1
ATOM 855 C C . GLU A 1 117 ? -1.405 12.553 15.926 1.00 96.56 117 GLU A C 1
ATOM 857 O O . GLU A 1 117 ? -2.354 11.774 16.018 1.00 96.56 117 GLU A O 1
ATOM 862 N N . VAL A 1 118 ? -0.272 12.224 15.304 1.00 95.94 118 VAL A N 1
ATOM 863 C CA . VAL A 1 118 ? -0.129 10.998 14.513 1.00 95.94 118 VAL A CA 1
ATOM 864 C C . VAL A 1 118 ? 0.957 10.082 15.063 1.00 95.94 118 VAL A C 1
ATOM 866 O O . VAL A 1 118 ? 2.031 10.526 15.469 1.00 95.94 118 VAL A O 1
ATOM 869 N N . ILE A 1 119 ? 0.686 8.779 15.014 1.00 96.19 119 ILE A N 1
ATOM 870 C CA . ILE A 1 119 ? 1.684 7.721 15.171 1.00 96.19 119 ILE A CA 1
ATOM 871 C C . ILE A 1 119 ? 1.867 7.091 13.795 1.00 96.19 119 ILE A C 1
ATOM 873 O O . ILE A 1 119 ? 0.896 6.669 13.170 1.00 96.19 119 ILE A O 1
ATOM 877 N N . ILE A 1 120 ? 3.110 7.038 13.321 1.00 96.19 120 ILE A N 1
ATOM 878 C CA . ILE A 1 120 ? 3.442 6.461 12.019 1.00 96.19 120 ILE A CA 1
ATOM 879 C C . ILE A 1 120 ? 4.122 5.116 12.248 1.00 96.19 120 ILE A C 1
ATOM 881 O O . ILE A 1 120 ? 5.152 5.041 12.917 1.00 96.19 120 ILE A O 1
ATOM 885 N N . ILE A 1 121 ? 3.547 4.068 11.662 1.00 95.88 121 ILE A N 1
ATOM 886 C CA . ILE A 1 121 ? 4.134 2.730 11.601 1.00 95.88 121 ILE A CA 1
ATOM 887 C C . ILE A 1 121 ? 4.483 2.462 10.137 1.00 95.88 121 ILE A C 1
ATOM 889 O O . ILE A 1 121 ? 3.624 2.557 9.264 1.00 95.88 121 ILE A O 1
ATOM 893 N N . GLN A 1 122 ? 5.751 2.155 9.874 1.00 92.62 122 GLN A N 1
ATOM 894 C CA . GLN A 1 122 ? 6.271 1.827 8.548 1.00 92.62 122 GLN A CA 1
ATOM 895 C C . GLN A 1 122 ? 7.201 0.614 8.665 1.00 92.62 122 GLN A C 1
ATOM 897 O O . GLN A 1 122 ? 7.907 0.478 9.667 1.00 92.62 122 GLN A O 1
ATOM 902 N N . GLY A 1 123 ? 7.210 -0.236 7.639 1.00 75.75 123 GLY A N 1
ATOM 903 C CA . GLY A 1 123 ? 8.121 -1.368 7.471 1.00 75.75 123 GLY A CA 1
ATOM 904 C C . GLY A 1 123 ? 8.357 -1.680 6.003 1.00 75.75 123 GLY A C 1
ATOM 905 O O . GLY A 1 123 ? 7.629 -1.107 5.160 1.00 75.75 123 GLY A O 1
#

Radius of gyration: 25.37 Å; chains: 1; bounding box: 73×37×74 Å

Secondary structure (DSSP, 8-state):
---------------------PPPTTTT--HHHHHHHHHHHHHTS---TTS-SS-SSSSHHHHHHHHHHHHHHHHHHTTS--EEE--EEEEEETTEEEEEEEE--EEE---SS-TT-------

pLDDT: mean 87.99, std 17.58, range [39.19, 98.56]